Protein AF-A0A4Y2WHF4-F1 (afdb_monomer_lite)

InterPro domains:
  IPR036397 Ribonuclease H superfamily [G3DSA:3.30.420.10] (19-85)

pLDDT: mean 72.4, std 21.3, range [31.64, 95.75]

Foldseek 3Di:
DPDDDDDDDPDDPPVPDLCQLVPPPLNPVVVVCVVCPPDDDPDPVRVVVVSVVVVVPDDPCSVVVSVVCVVVSVVVCVVVVSDYD

Secondary structure (DSSP, 8-state):
-PPPPP------------GGGGS-TT-HHHHHHHHHTT---SSHHHHHHHHHHHHHHS-HHHHHHHHHHHHHHHHHHHHTTT---

Sequence (85 aa):
MWPRRPSSSLKNFDGRSCNILLSAPISPHITLKKYLKGQRFICDKEMQYTVENWIRQQPRSFYTKDIDAIPTLWDQCINFNGDYL

Organism: Araneus ventricosus (NCBI:txid182803)

Radius of gyration: 17.77 Å; chains: 1; bounding box: 43×36×38 Å

Structure (mmCIF, N/CA/C/O backbone):
data_AF-A0A4Y2WHF4-F1
#
_entry.id   AF-A0A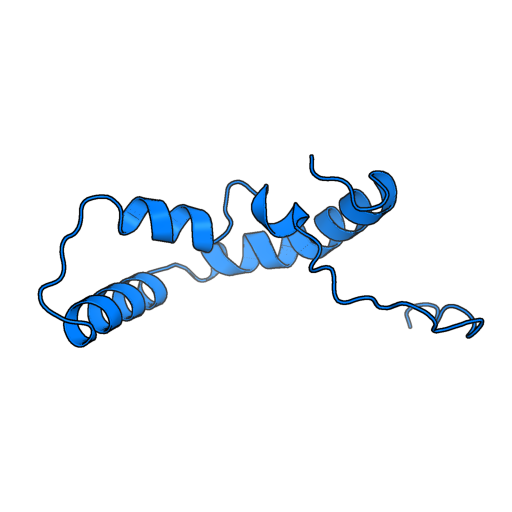4Y2WHF4-F1
#
loop_
_atom_site.group_PDB
_atom_site.id
_atom_site.type_symbol
_atom_site.label_atom_id
_atom_site.label_alt_id
_atom_site.label_comp_id
_atom_site.label_asym_id
_atom_site.label_entity_id
_atom_site.label_seq_id
_atom_site.pdbx_PDB_ins_code
_atom_site.Cartn_x
_atom_site.Cartn_y
_atom_site.Cartn_z
_atom_site.occupancy
_atom_site.B_iso_or_equiv
_atom_site.auth_seq_id
_atom_site.auth_comp_id
_atom_site.auth_asym_id
_atom_site.auth_atom_id
_atom_site.pdbx_PDB_model_num
ATOM 1 N N . MET A 1 1 ? 16.980 -23.270 -17.437 1.00 32.38 1 MET A N 1
ATOM 2 C CA . MET A 1 1 ? 17.994 -23.606 -16.415 1.00 32.38 1 MET A CA 1
ATOM 3 C C . MET A 1 1 ? 18.911 -22.400 -16.285 1.00 32.38 1 MET A C 1
ATOM 5 O O . MET A 1 1 ? 19.661 -22.137 -17.212 1.00 32.38 1 MET A O 1
ATOM 9 N N . TRP A 1 2 ? 18.759 -21.590 -15.235 1.00 31.64 2 TRP A N 1
ATOM 10 C CA . TRP A 1 2 ? 19.620 -20.418 -15.024 1.00 31.64 2 TRP A CA 1
ATOM 11 C C . TRP A 1 2 ? 21.061 -20.887 -14.766 1.00 31.64 2 TRP A C 1
ATOM 13 O O . TRP A 1 2 ? 21.236 -21.871 -14.038 1.00 31.64 2 TRP A O 1
ATOM 23 N N . PRO A 1 3 ? 22.089 -20.253 -15.357 1.00 34.34 3 PRO A N 1
ATOM 24 C CA . PRO A 1 3 ? 23.462 -20.699 -15.182 1.00 34.34 3 PRO A CA 1
ATOM 25 C C . PRO A 1 3 ? 23.873 -20.473 -13.724 1.00 34.34 3 PRO A C 1
ATOM 27 O O . PRO A 1 3 ? 23.885 -19.346 -13.227 1.00 34.34 3 PRO A O 1
ATOM 30 N N . ARG A 1 4 ? 24.182 -21.562 -13.013 1.00 43.34 4 ARG A N 1
ATOM 31 C CA . ARG A 1 4 ? 24.757 -21.483 -11.667 1.00 43.34 4 ARG A CA 1
ATOM 32 C C . ARG A 1 4 ? 26.168 -20.914 -11.793 1.00 43.34 4 ARG A C 1
ATOM 34 O O . ARG A 1 4 ? 27.006 -21.499 -12.475 1.00 43.34 4 ARG A O 1
ATOM 41 N N . ARG A 1 5 ? 26.422 -19.779 -11.137 1.00 44.62 5 ARG A N 1
ATOM 42 C CA . ARG A 1 5 ? 27.770 -19.212 -10.993 1.00 44.62 5 ARG A CA 1
ATOM 43 C C . ARG A 1 5 ? 28.686 -20.217 -10.267 1.00 44.62 5 ARG A C 1
ATOM 45 O O . ARG A 1 5 ? 28.210 -20.870 -9.334 1.00 44.62 5 ARG A O 1
ATOM 52 N N . PRO A 1 6 ? 29.970 -20.352 -10.654 1.00 36.62 6 PRO A N 1
ATOM 53 C CA . PRO A 1 6 ? 30.895 -21.264 -9.994 1.00 36.62 6 PRO A CA 1
ATOM 54 C C . PRO A 1 6 ? 31.145 -20.839 -8.546 1.00 36.62 6 PRO A C 1
ATOM 56 O O . PRO A 1 6 ? 31.343 -19.663 -8.244 1.00 36.62 6 PRO A O 1
ATOM 59 N N . SER A 1 7 ? 31.132 -21.832 -7.663 1.00 44.91 7 SER A N 1
ATOM 60 C CA . SER A 1 7 ? 31.412 -21.718 -6.237 1.00 44.91 7 SER A CA 1
ATOM 61 C C . SER A 1 7 ? 32.884 -21.375 -6.001 1.00 44.91 7 SER A C 1
ATOM 63 O O . SER A 1 7 ? 33.716 -22.264 -5.843 1.00 44.91 7 SER A O 1
ATOM 65 N N . SER A 1 8 ? 33.209 -20.088 -5.926 1.00 38.12 8 SER A N 1
ATOM 66 C CA . SER A 1 8 ? 34.456 -19.626 -5.320 1.00 38.12 8 SER A CA 1
ATOM 67 C C . SER A 1 8 ? 34.151 -18.498 -4.341 1.00 38.12 8 SER A C 1
ATOM 69 O O . SER A 1 8 ? 33.855 -17.377 -4.739 1.00 38.12 8 SER A O 1
ATOM 71 N N . SER A 1 9 ? 34.252 -18.830 -3.052 1.00 34.50 9 SER A N 1
ATOM 72 C CA . SER A 1 9 ? 34.196 -17.915 -1.909 1.00 34.50 9 SER A CA 1
ATOM 73 C C . SER A 1 9 ? 32.817 -17.313 -1.596 1.00 34.50 9 SER A C 1
ATOM 75 O O . SER A 1 9 ? 32.556 -16.131 -1.794 1.00 34.50 9 SER A O 1
ATOM 77 N N . LEU A 1 10 ? 31.944 -18.127 -0.990 1.00 38.59 10 LEU A N 1
ATOM 78 C CA . LEU A 1 10 ? 30.936 -17.636 -0.043 1.00 38.59 10 LEU A CA 1
ATOM 79 C C . LEU A 1 10 ? 31.667 -17.100 1.197 1.00 38.59 10 LEU A C 1
ATOM 81 O O . LEU A 1 10 ? 31.779 -17.770 2.221 1.00 38.59 10 LEU A O 1
ATOM 85 N N . LYS A 1 11 ? 32.215 -15.896 1.090 1.00 39.81 11 LYS A N 1
ATOM 86 C CA . LYS A 1 11 ? 32.485 -15.058 2.250 1.00 39.81 11 LYS A CA 1
ATOM 87 C C . LYS A 1 11 ? 31.766 -13.751 1.975 1.00 39.81 11 LYS A C 1
ATOM 89 O O . LYS A 1 11 ? 32.045 -13.099 0.973 1.00 39.81 11 LYS A O 1
ATOM 94 N N . ASN A 1 12 ? 30.834 -13.437 2.870 1.00 33.94 12 ASN A N 1
ATOM 95 C CA . ASN A 1 12 ? 30.142 -12.159 2.986 1.00 33.94 12 ASN A CA 1
ATOM 96 C C . ASN A 1 12 ? 28.891 -12.028 2.102 1.00 33.94 12 ASN A C 1
ATOM 98 O O . ASN A 1 12 ? 28.739 -11.083 1.336 1.00 33.94 12 ASN A O 1
ATOM 102 N N . PHE A 1 13 ? 27.913 -12.921 2.307 1.00 39.59 13 PHE A N 1
ATOM 103 C CA . PHE A 1 13 ? 26.521 -12.452 2.326 1.00 39.59 13 PHE A CA 1
ATOM 104 C C . PHE A 1 13 ? 26.319 -11.749 3.677 1.00 39.59 13 PHE A C 1
ATOM 106 O O . PHE A 1 13 ? 25.634 -12.244 4.570 1.00 39.59 13 PHE A O 1
ATOM 113 N N . ASP A 1 14 ? 27.038 -10.641 3.874 1.00 42.31 14 ASP A N 1
ATOM 114 C CA . ASP A 1 14 ? 26.817 -9.771 5.017 1.00 42.31 14 ASP A CA 1
ATOM 115 C C . ASP A 1 14 ? 25.402 -9.252 4.826 1.00 42.31 14 ASP A C 1
ATOM 117 O O . ASP A 1 14 ? 25.121 -8.666 3.785 1.00 42.31 14 ASP A O 1
ATOM 121 N N . GLY A 1 15 ? 24.511 -9.526 5.777 1.00 43.34 15 GLY A N 1
ATOM 122 C CA . GLY A 1 15 ? 23.085 -9.188 5.763 1.00 43.34 15 GLY A CA 1
ATOM 123 C C . GLY A 1 15 ? 22.755 -7.691 5.681 1.00 43.34 15 GLY A C 1
ATOM 124 O O . GLY A 1 1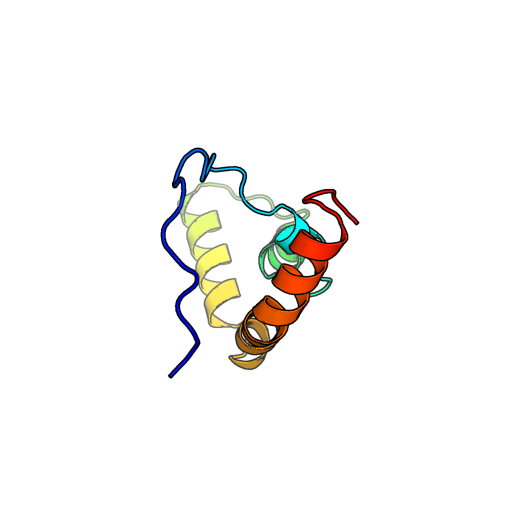5 ? 21.883 -7.208 6.398 1.00 43.34 15 GLY A O 1
ATOM 125 N N . ARG A 1 16 ? 23.416 -6.938 4.801 1.00 44.00 16 ARG A N 1
ATOM 126 C CA . ARG A 1 16 ? 23.003 -5.630 4.319 1.00 44.00 16 ARG A CA 1
ATOM 127 C C . ARG A 1 16 ? 21.856 -5.864 3.351 1.00 44.00 16 ARG A C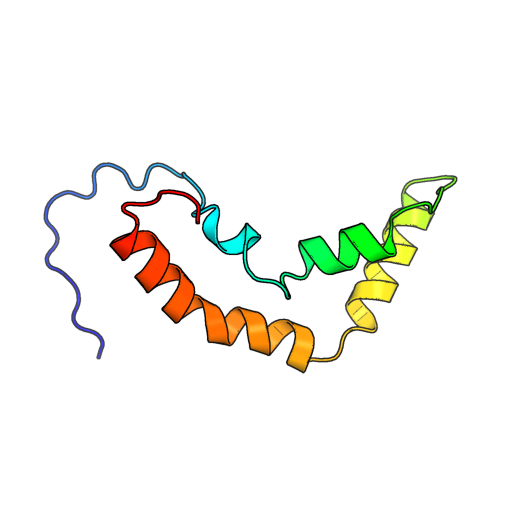 1
ATOM 129 O O . ARG A 1 16 ? 22.045 -6.080 2.160 1.00 44.00 16 ARG A O 1
ATOM 136 N N . SER A 1 17 ? 20.653 -5.864 3.908 1.00 46.91 17 SER A N 1
ATOM 137 C CA . SER A 1 17 ? 19.416 -5.629 3.167 1.00 46.91 17 SER A CA 1
ATOM 138 C C . SER A 1 17 ? 19.670 -4.581 2.060 1.00 46.91 17 SER A C 1
ATOM 140 O O . SER A 1 17 ? 20.074 -3.467 2.399 1.00 46.91 17 SER A O 1
ATOM 142 N N . CYS A 1 18 ? 19.518 -4.918 0.761 1.00 45.25 18 CYS A N 1
ATOM 143 C CA . CYS A 1 18 ? 19.615 -3.921 -0.329 1.00 45.25 18 CYS A CA 1
ATOM 144 C C . CYS A 1 18 ? 18.547 -2.849 -0.035 1.00 45.25 18 CYS A C 1
ATOM 146 O O . CYS A 1 18 ? 17.352 -3.065 -0.245 1.00 45.25 18 CYS A O 1
ATOM 148 N N . ASN A 1 19 ? 18.976 -1.681 0.452 1.00 50.00 19 ASN A N 1
ATOM 149 C CA . ASN A 1 19 ? 18.095 -0.557 0.798 1.00 50.00 19 ASN A CA 1
ATOM 150 C C . ASN A 1 19 ? 17.470 0.123 -0.438 1.00 50.00 19 ASN A C 1
ATOM 152 O O . ASN A 1 19 ? 16.642 1.017 -0.295 1.00 50.00 19 ASN A O 1
ATOM 156 N N . ILE A 1 20 ? 17.809 -0.328 -1.649 1.00 51.09 20 ILE A N 1
ATOM 157 C CA . ILE A 1 20 ? 17.236 0.142 -2.921 1.00 51.09 20 ILE A CA 1
ATOM 158 C C . ILE A 1 20 ? 15.750 -0.229 -3.052 1.00 51.09 20 ILE A C 1
ATOM 160 O O . ILE A 1 20 ? 14.998 0.450 -3.743 1.00 51.09 20 ILE A O 1
ATOM 164 N N . LEU A 1 21 ? 15.263 -1.221 -2.295 1.00 49.59 21 LEU A N 1
ATOM 165 C CA . LEU A 1 21 ? 13.823 -1.504 -2.194 1.00 49.59 21 LEU A CA 1
ATOM 166 C C . LEU A 1 21 ? 13.013 -0.336 -1.582 1.00 49.59 21 LEU A C 1
ATOM 168 O O . LEU A 1 21 ? 11.782 -0.336 -1.656 1.00 49.59 21 LEU A O 1
ATOM 172 N N . LEU A 1 22 ? 13.678 0.652 -0.965 1.00 48.47 22 LEU A N 1
ATOM 173 C CA . LEU A 1 22 ? 13.041 1.809 -0.334 1.00 48.47 22 LEU A CA 1
ATOM 174 C C . LEU A 1 22 ? 12.806 2.987 -1.297 1.00 48.47 22 LEU A C 1
ATOM 176 O O . LEU A 1 22 ? 12.006 3.858 -0.965 1.00 48.47 22 LEU A O 1
ATOM 180 N N . SER A 1 23 ? 13.463 3.033 -2.463 1.00 47.31 23 SER A N 1
ATOM 181 C CA . SER A 1 23 ? 13.332 4.145 -3.422 1.00 47.31 23 SER A CA 1
ATOM 182 C C . SER A 1 23 ? 12.244 3.920 -4.479 1.00 47.31 23 SER A C 1
ATOM 184 O O . SER A 1 23 ? 11.881 4.850 -5.201 1.00 47.31 23 SER A O 1
ATOM 186 N N . ALA A 1 24 ? 11.658 2.718 -4.551 1.00 52.00 24 ALA A N 1
ATOM 187 C CA . ALA A 1 24 ? 10.563 2.439 -5.471 1.00 52.00 24 ALA A CA 1
ATOM 188 C C . ALA A 1 24 ? 9.303 3.248 -5.074 1.00 52.00 24 ALA A C 1
ATOM 190 O O . ALA A 1 24 ? 8.783 3.067 -3.967 1.00 52.00 24 ALA A O 1
ATOM 191 N N . PRO A 1 25 ? 8.754 4.104 -5.963 1.00 49.84 25 PRO A N 1
ATOM 192 C CA . PRO A 1 25 ? 7.652 5.027 -5.654 1.00 49.84 25 PRO A CA 1
ATOM 193 C C . PRO A 1 25 ? 6.312 4.353 -5.296 1.00 49.84 25 PRO A C 1
ATOM 195 O O . PRO A 1 25 ? 5.331 5.050 -5.037 1.00 49.84 25 PRO A O 1
ATOM 198 N N . ILE A 1 26 ? 6.256 3.017 -5.279 1.00 53.78 26 ILE A N 1
ATOM 199 C CA . ILE A 1 26 ? 5.047 2.209 -5.055 1.00 53.78 26 ILE A CA 1
ATOM 200 C C . ILE A 1 26 ? 5.229 1.212 -3.903 1.00 53.78 26 ILE A C 1
ATOM 202 O O . ILE A 1 26 ? 4.268 0.560 -3.518 1.00 53.78 26 ILE A O 1
ATOM 206 N N . SER A 1 27 ? 6.394 1.213 -3.241 1.00 65.38 27 SER A N 1
ATOM 207 C CA . SER A 1 27 ? 6.663 0.330 -2.106 1.00 65.38 27 SER A CA 1
ATOM 208 C C . SER A 1 27 ? 5.516 0.380 -1.075 1.00 65.38 27 SER A C 1
ATOM 210 O O . SER A 1 27 ? 5.179 1.478 -0.595 1.00 65.38 27 SER A O 1
ATOM 212 N N . PRO A 1 28 ? 4.925 -0.769 -0.672 1.00 66.69 28 PRO A N 1
ATOM 213 C CA . PRO A 1 28 ? 3.755 -0.821 0.209 1.00 66.69 28 PRO A CA 1
ATOM 214 C C . PRO A 1 28 ? 3.969 -0.062 1.515 1.00 66.69 28 PRO A C 1
ATOM 216 O O . PRO A 1 28 ? 3.050 0.522 2.083 1.00 66.69 28 PRO A O 1
ATOM 219 N N . HIS A 1 29 ? 5.223 -0.026 1.955 1.00 67.25 29 HIS A N 1
ATOM 220 C CA . HIS A 1 29 ? 5.682 0.658 3.146 1.00 67.25 29 HIS A CA 1
ATOM 221 C C . HIS A 1 29 ? 5.537 2.190 3.069 1.00 67.25 29 HIS A C 1
ATOM 223 O O . HIS A 1 29 ? 5.116 2.810 4.046 1.00 67.25 29 HIS A O 1
ATOM 229 N N . ILE A 1 30 ? 5.834 2.818 1.925 1.00 75.50 30 ILE A N 1
ATOM 230 C CA . ILE A 1 30 ? 5.679 4.275 1.747 1.00 75.50 30 ILE A CA 1
ATOM 231 C C . ILE A 1 30 ? 4.194 4.639 1.729 1.00 75.50 30 ILE A C 1
ATOM 233 O O . ILE A 1 30 ? 3.775 5.611 2.363 1.00 75.50 30 ILE A O 1
ATOM 237 N N . THR A 1 31 ? 3.393 3.846 1.022 1.00 84.81 31 THR A N 1
ATOM 238 C CA . THR A 1 31 ? 1.955 4.078 0.873 1.00 84.81 31 THR A CA 1
ATOM 239 C C . THR A 1 31 ? 1.222 3.883 2.201 1.00 84.81 31 THR A C 1
ATOM 241 O O . THR A 1 31 ? 0.425 4.739 2.586 1.00 84.81 31 THR A O 1
ATOM 244 N N . LEU A 1 32 ? 1.564 2.842 2.967 1.00 89.00 32 LEU A N 1
ATOM 245 C CA . LEU A 1 32 ? 1.018 2.615 4.305 1.00 89.00 32 LEU A CA 1
ATOM 246 C C . LEU A 1 32 ? 1.414 3.735 5.276 1.00 89.00 32 LEU A C 1
ATOM 248 O O . LEU A 1 32 ? 0.566 4.256 5.995 1.00 89.00 32 LEU A O 1
ATOM 252 N N . LYS A 1 33 ? 2.682 4.171 5.272 1.00 87.06 33 LYS A N 1
ATOM 253 C CA . LYS A 1 33 ? 3.124 5.301 6.106 1.00 87.06 33 LYS A CA 1
ATOM 254 C C . LYS A 1 33 ? 2.353 6.584 5.808 1.00 87.06 33 LYS A C 1
ATOM 256 O O . LYS A 1 33 ? 2.013 7.310 6.737 1.00 87.06 33 LYS A O 1
ATOM 261 N N . LYS A 1 34 ? 2.065 6.866 4.532 1.00 88.50 34 LYS A N 1
ATOM 262 C CA . LYS A 1 34 ? 1.217 8.002 4.136 1.00 88.50 34 LYS A CA 1
ATOM 263 C C . LYS A 1 34 ? -0.214 7.837 4.644 1.00 88.50 34 LYS A C 1
ATOM 265 O O . LYS A 1 34 ? -0.761 8.799 5.164 1.00 88.50 34 LYS A O 1
ATOM 270 N N . TYR A 1 35 ? -0.783 6.639 4.530 1.00 90.12 35 TYR A N 1
ATOM 271 C CA . TYR A 1 35 ? -2.131 6.338 5.016 1.00 90.12 35 TYR A CA 1
ATOM 272 C C . TYR A 1 35 ? -2.265 6.524 6.535 1.00 90.12 35 TYR A C 1
ATOM 274 O O . TYR A 1 35 ? -3.224 7.132 7.002 1.00 90.12 35 TYR A O 1
ATOM 282 N N . LEU A 1 36 ? -1.279 6.058 7.304 1.00 91.69 36 LEU A N 1
ATOM 283 C CA . LEU A 1 36 ? -1.272 6.158 8.767 1.00 91.69 36 LEU A CA 1
ATOM 284 C C . LEU A 1 36 ? -0.910 7.559 9.281 1.00 91.69 36 LEU A C 1
ATOM 286 O O . LEU A 1 36 ? -1.071 7.849 10.467 1.00 91.69 36 LEU A O 1
ATOM 290 N N . LYS A 1 37 ? -0.397 8.443 8.419 1.00 92.06 37 LYS A N 1
ATOM 291 C CA . LYS A 1 37 ? 0.069 9.767 8.827 1.00 92.06 37 LYS A CA 1
ATOM 292 C C . LYS A 1 37 ? -1.087 10.587 9.405 1.00 92.06 37 LYS A C 1
ATOM 294 O O . LYS A 1 37 ? -2.072 10.852 8.728 1.00 92.06 37 LYS A O 1
ATOM 299 N N . GLY A 1 38 ? -0.922 11.044 10.645 1.00 90.50 38 GLY A N 1
ATOM 300 C CA . GLY A 1 38 ? -1.902 11.890 11.332 1.00 90.50 38 GLY A CA 1
ATOM 301 C C . GLY A 1 38 ? -3.027 11.126 12.032 1.00 90.50 38 GLY A C 1
ATOM 302 O O . GLY A 1 38 ? -3.805 11.751 12.750 1.00 90.50 38 GLY A O 1
ATOM 303 N N . GLN A 1 39 ? -3.089 9.800 11.892 1.00 93.69 39 GLN A N 1
ATOM 304 C CA . GLN A 1 39 ? -4.000 8.976 12.681 1.00 93.69 39 GLN A CA 1
ATOM 305 C C . GLN A 1 39 ? -3.446 8.800 14.099 1.00 93.69 39 GLN A C 1
ATOM 307 O O . GLN A 1 39 ? -2.238 8.648 14.299 1.00 93.69 39 GLN A O 1
ATOM 312 N N . ARG A 1 40 ? -4.333 8.841 15.095 1.00 93.88 40 ARG A N 1
ATOM 313 C CA . ARG A 1 40 ? -4.015 8.521 16.489 1.00 93.88 40 ARG A CA 1
ATOM 314 C C . ARG A 1 40 ? -4.830 7.304 16.879 1.00 93.88 40 ARG A C 1
ATOM 316 O O . ARG A 1 40 ? -6.035 7.299 16.665 1.00 93.88 40 ARG A O 1
ATOM 323 N N . PHE A 1 41 ? -4.162 6.320 17.459 1.00 93.75 41 PHE A N 1
ATOM 324 C CA . PHE A 1 41 ? -4.782 5.095 17.942 1.00 93.75 41 PHE A CA 1
ATOM 325 C C . PHE A 1 41 ? -4.785 5.113 19.465 1.00 93.75 41 PHE A C 1
ATOM 327 O O . PHE A 1 41 ? -3.830 5.580 20.088 1.00 93.75 41 PHE A O 1
ATOM 334 N N . ILE A 1 42 ? -5.863 4.617 20.056 1.00 93.88 42 ILE A N 1
ATOM 335 C CA . ILE A 1 42 ? -6.046 4.536 21.506 1.00 93.88 42 ILE A CA 1
ATOM 336 C C . ILE A 1 42 ? -5.309 3.306 22.056 1.00 93.88 42 ILE A C 1
ATOM 338 O O . ILE A 1 42 ? -4.876 3.303 23.206 1.00 93.88 42 ILE A O 1
ATOM 342 N N . CYS A 1 43 ? -5.142 2.262 21.236 1.00 95.00 43 CYS A N 1
ATOM 343 C CA . CYS A 1 43 ? -4.426 1.043 21.603 1.00 95.00 43 CYS A CA 1
ATOM 344 C C . CYS A 1 43 ? -3.886 0.278 20.385 1.00 95.00 43 CYS A C 1
ATOM 346 O O . CYS A 1 43 ? -4.339 0.465 19.252 1.00 95.00 43 CYS A O 1
ATOM 348 N N . ASP A 1 44 ? -2.978 -0.664 20.640 1.00 94.44 44 ASP A N 1
ATOM 349 C CA . ASP A 1 44 ? -2.345 -1.484 19.600 1.00 94.44 44 ASP A CA 1
ATOM 350 C C . ASP A 1 44 ? -3.349 -2.336 18.815 1.00 94.44 44 ASP A C 1
ATOM 352 O O . ASP A 1 44 ? -3.185 -2.540 17.615 1.00 94.44 44 ASP A O 1
ATOM 356 N N . LYS A 1 45 ? -4.431 -2.795 19.458 1.00 95.56 45 LYS A N 1
ATOM 357 C CA . LYS A 1 45 ? -5.474 -3.587 18.785 1.00 95.56 45 LYS A CA 1
ATOM 358 C C . LYS A 1 45 ? -6.183 -2.778 17.693 1.00 95.56 45 LYS A C 1
ATOM 360 O O . LYS A 1 45 ? -6.483 -3.313 16.629 1.00 95.56 45 LYS A O 1
ATOM 365 N N . GLU A 1 46 ? -6.436 -1.496 17.944 1.00 94.12 46 GLU A N 1
ATOM 366 C CA . GLU A 1 46 ? -7.051 -0.587 16.973 1.00 94.12 46 GLU A CA 1
ATOM 367 C C . GLU A 1 46 ? -6.104 -0.303 15.800 1.00 94.12 46 GLU A C 1
ATOM 369 O O . GLU A 1 46 ? -6.515 -0.348 14.636 1.00 94.12 46 GLU A O 1
ATOM 374 N N . MET A 1 47 ? -4.821 -0.081 16.101 1.00 93.62 47 MET A N 1
ATOM 375 C CA . MET A 1 47 ? -3.782 0.076 15.085 1.00 93.62 47 MET A CA 1
ATOM 376 C C . MET A 1 47 ? -3.684 -1.180 14.210 1.00 93.62 47 MET A C 1
ATOM 378 O O . MET A 1 47 ? -3.722 -1.078 12.983 1.00 93.62 47 MET A O 1
ATOM 382 N N . GLN A 1 48 ? -3.607 -2.364 14.823 1.00 95.00 48 GLN A N 1
ATOM 383 C CA . GLN A 1 48 ? -3.508 -3.636 14.113 1.00 95.00 48 GLN A CA 1
ATOM 384 C C . GLN A 1 48 ? -4.713 -3.852 13.195 1.00 95.00 48 GLN A C 1
ATOM 386 O O . GLN A 1 48 ? -4.538 -4.123 12.010 1.00 95.00 48 GLN A O 1
ATOM 391 N N . TYR A 1 49 ? -5.928 -3.654 13.711 1.00 95.75 49 TYR A N 1
ATOM 392 C CA . TYR A 1 49 ? -7.154 -3.771 12.923 1.00 95.75 49 TYR A CA 1
ATOM 393 C C . TYR A 1 49 ? -7.163 -2.818 11.718 1.00 95.75 49 TYR A C 1
ATOM 395 O O . TYR A 1 49 ? -7.523 -3.206 10.606 1.00 95.75 49 TYR A O 1
ATOM 403 N N . THR A 1 50 ? -6.717 -1.577 11.916 1.00 94.19 50 THR A N 1
ATOM 404 C CA . THR A 1 50 ? -6.643 -0.565 10.854 1.00 94.19 50 THR A CA 1
ATOM 405 C C . THR A 1 50 ? -5.645 -0.958 9.765 1.00 94.19 50 THR A C 1
ATOM 407 O O . THR A 1 50 ? -5.961 -0.889 8.575 1.00 94.19 50 THR A O 1
ATOM 410 N N . VAL A 1 51 ? -4.453 -1.419 10.154 1.00 92.94 51 VAL A N 1
ATOM 411 C CA . VAL A 1 51 ? -3.413 -1.860 9.214 1.00 92.94 51 VAL A CA 1
ATOM 412 C C . VAL A 1 51 ? -3.848 -3.113 8.454 1.00 92.94 51 VAL A C 1
ATOM 414 O O . VAL A 1 51 ? -3.707 -3.163 7.232 1.00 92.94 51 VAL A O 1
ATOM 417 N N . GLU A 1 52 ? -4.414 -4.107 9.140 1.00 95.31 52 GLU A N 1
ATOM 418 C CA . GLU A 1 52 ? -4.899 -5.338 8.508 1.00 95.31 52 GLU A CA 1
ATOM 419 C C . GLU A 1 52 ? -5.990 -5.054 7.475 1.00 95.31 52 GLU A C 1
ATOM 421 O O . GLU A 1 52 ? -5.950 -5.588 6.363 1.00 95.31 52 GLU A O 1
ATOM 426 N N . ASN A 1 53 ? -6.939 -4.180 7.807 1.00 95.44 53 ASN A N 1
ATOM 427 C CA . ASN A 1 53 ? -7.981 -3.778 6.871 1.00 95.44 53 ASN A CA 1
ATOM 428 C C . ASN A 1 53 ? -7.415 -3.037 5.665 1.00 95.44 53 ASN A C 1
ATOM 430 O O . ASN A 1 53 ? -7.813 -3.322 4.536 1.00 95.44 53 ASN A O 1
ATOM 434 N N . TRP A 1 54 ? -6.463 -2.130 5.882 1.00 94.25 54 TRP A N 1
ATOM 435 C CA . TRP A 1 54 ? -5.823 -1.410 4.789 1.00 94.25 54 TRP A CA 1
ATOM 436 C C . TRP A 1 54 ? -5.116 -2.360 3.817 1.00 94.25 54 TRP A C 1
ATOM 438 O O . TRP A 1 54 ? -5.290 -2.225 2.608 1.00 94.25 54 TRP A O 1
ATOM 448 N N . ILE A 1 55 ? -4.379 -3.354 4.330 1.00 91.38 55 ILE A N 1
ATOM 449 C CA . ILE A 1 55 ? -3.702 -4.378 3.517 1.00 91.38 55 ILE A CA 1
ATOM 450 C C . ILE A 1 55 ? -4.725 -5.166 2.690 1.00 91.38 55 ILE A C 1
ATOM 452 O O . ILE A 1 55 ? -4.554 -5.325 1.485 1.00 91.38 55 ILE A O 1
ATOM 456 N N . ARG A 1 56 ? -5.821 -5.622 3.310 1.00 93.31 56 ARG A N 1
ATOM 457 C CA . ARG A 1 56 ? -6.866 -6.414 2.634 1.00 93.3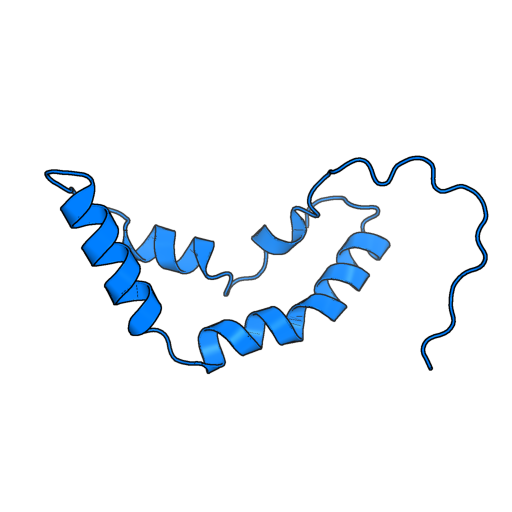1 56 ARG A CA 1
ATOM 458 C C . ARG A 1 56 ? -7.595 -5.650 1.527 1.00 93.31 56 ARG A C 1
ATOM 460 O O . ARG A 1 56 ? -8.116 -6.277 0.611 1.00 93.31 56 ARG A O 1
ATOM 467 N N . GLN A 1 57 ? -7.650 -4.324 1.617 1.00 93.56 57 GLN A N 1
ATOM 468 C CA . GLN A 1 57 ? -8.282 -3.466 0.613 1.00 93.56 57 GLN A CA 1
ATOM 469 C C . GLN A 1 57 ? -7.385 -3.200 -0.602 1.00 93.56 57 GLN A C 1
ATOM 471 O O . GLN A 1 57 ? -7.882 -2.715 -1.620 1.00 93.56 57 GLN A O 1
ATOM 476 N N . GLN A 1 58 ? -6.083 -3.497 -0.526 1.00 90.56 58 GLN A N 1
ATOM 477 C CA . GLN A 1 58 ? -5.193 -3.247 -1.653 1.00 90.56 58 GLN A CA 1
ATOM 478 C C . GLN A 1 58 ? -5.465 -4.232 -2.799 1.00 90.56 58 GLN A C 1
ATOM 480 O O . GLN A 1 58 ? -5.611 -5.438 -2.573 1.00 90.56 58 GLN A O 1
ATOM 485 N N . PRO A 1 59 ? -5.504 -3.756 -4.055 1.00 90.88 59 PRO A N 1
ATOM 486 C CA . PRO A 1 59 ? -5.689 -4.631 -5.201 1.00 90.88 59 PRO A CA 1
ATOM 487 C C . PRO A 1 59 ? -4.461 -5.526 -5.396 1.00 90.88 59 PRO A C 1
ATOM 489 O O . PRO A 1 59 ? -3.339 -5.138 -5.093 1.00 90.88 59 PRO A O 1
ATOM 492 N N . ARG A 1 60 ? -4.631 -6.709 -5.997 1.00 89.06 60 A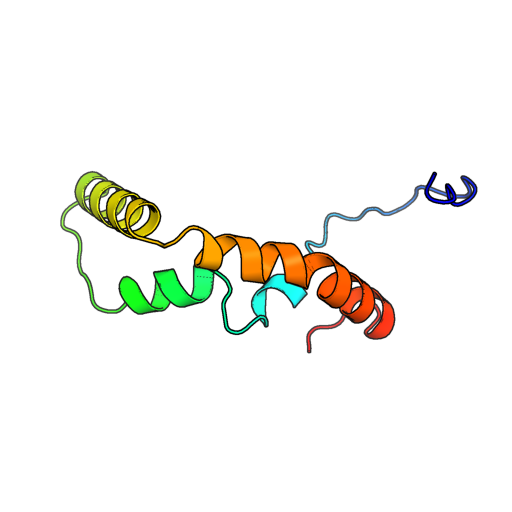RG A N 1
ATOM 493 C CA . ARG A 1 60 ? -3.504 -7.617 -6.291 1.00 89.06 60 ARG A CA 1
ATOM 494 C C . ARG A 1 60 ? -2.381 -6.928 -7.082 1.00 89.06 60 ARG A C 1
ATOM 496 O O . ARG A 1 60 ? -1.209 -7.179 -6.816 1.00 89.06 60 ARG A O 1
ATOM 503 N N . SER A 1 61 ? -2.748 -6.040 -8.008 1.00 85.62 61 SER A N 1
ATOM 504 C CA . SER A 1 61 ? -1.814 -5.262 -8.832 1.00 85.62 61 SER A CA 1
ATOM 505 C C . SER A 1 61 ? -0.885 -4.355 -8.025 1.00 85.62 61 SER A C 1
ATOM 507 O O . SER A 1 61 ? 0.218 -4.057 -8.480 1.00 85.62 61 SER A O 1
ATOM 509 N N . PHE A 1 62 ? -1.308 -3.944 -6.827 1.00 83.75 62 PHE A N 1
ATOM 510 C CA . PHE A 1 62 ? -0.492 -3.172 -5.897 1.00 83.75 62 PHE A CA 1
ATOM 511 C C . PHE A 1 62 ? 0.775 -3.937 -5.507 1.00 83.75 62 PHE A C 1
ATOM 513 O O . PHE A 1 62 ? 1.858 -3.370 -5.501 1.00 83.75 62 PHE A O 1
ATOM 520 N N . TYR A 1 63 ? 0.649 -5.242 -5.260 1.00 83.31 63 TYR A N 1
ATOM 521 C CA . TYR A 1 63 ? 1.774 -6.092 -4.875 1.00 83.31 63 TYR A CA 1
ATOM 522 C C . TYR A 1 63 ? 2.559 -6.609 -6.078 1.00 83.31 63 TYR A C 1
ATOM 524 O O . TYR A 1 63 ? 3.782 -6.690 -6.019 1.00 83.31 63 TYR A O 1
ATOM 532 N N . THR A 1 64 ? 1.880 -6.961 -7.176 1.00 86.12 64 THR A N 1
ATOM 533 C CA . THR A 1 64 ? 2.574 -7.529 -8.343 1.00 86.12 64 THR A CA 1
ATOM 534 C C . THR A 1 64 ? 3.506 -6.518 -8.985 1.00 86.12 64 THR A C 1
ATOM 536 O O . THR A 1 64 ? 4.600 -6.892 -9.370 1.00 86.12 64 THR A O 1
ATOM 539 N N . LYS A 1 65 ? 3.132 -5.233 -9.027 1.00 80.88 65 LYS A N 1
ATOM 540 C CA . LYS A 1 65 ? 3.961 -4.198 -9.650 1.00 80.88 65 LYS A CA 1
ATOM 541 C C . LYS A 1 65 ? 5.355 -4.096 -9.030 1.00 80.88 65 LYS A C 1
ATOM 543 O O . LYS A 1 65 ? 6.333 -3.962 -9.758 1.00 80.88 65 LYS A O 1
ATOM 548 N N . ASP A 1 66 ? 5.441 -4.178 -7.707 1.00 76.38 66 ASP A N 1
ATOM 549 C CA . ASP A 1 66 ? 6.726 -4.119 -7.015 1.00 76.38 66 ASP A CA 1
ATOM 550 C C . ASP A 1 66 ? 7.485 -5.439 -7.120 1.00 76.38 66 ASP A C 1
ATOM 552 O O . ASP A 1 66 ? 8.699 -5.421 -7.299 1.00 76.38 66 ASP A O 1
ATOM 556 N N . ILE A 1 67 ? 6.783 -6.578 -7.073 1.00 84.69 67 ILE A N 1
ATOM 557 C CA . ILE A 1 67 ? 7.388 -7.903 -7.278 1.00 84.69 67 ILE A CA 1
ATOM 558 C C . ILE A 1 67 ? 8.012 -7.999 -8.676 1.00 84.69 67 ILE A C 1
ATOM 560 O O . ILE A 1 67 ? 9.148 -8.447 -8.814 1.00 84.69 67 ILE A O 1
ATOM 564 N N . ASP A 1 68 ? 7.305 -7.526 -9.697 1.00 85.25 68 ASP A N 1
ATOM 565 C CA . ASP A 1 68 ? 7.764 -7.522 -11.086 1.00 85.25 68 ASP A CA 1
ATOM 566 C C . ASP A 1 68 ? 8.939 -6.550 -11.293 1.00 85.25 68 ASP A C 1
ATOM 568 O O . ASP A 1 68 ? 9.755 -6.746 -12.192 1.00 85.25 68 ASP A O 1
ATOM 572 N N . ALA A 1 69 ? 9.064 -5.525 -10.442 1.00 80.56 69 ALA A N 1
ATOM 573 C CA . ALA A 1 69 ? 10.180 -4.583 -10.454 1.00 80.56 69 ALA A CA 1
ATOM 574 C C . ALA A 1 69 ? 11.435 -5.108 -9.733 1.00 80.56 69 ALA A C 1
ATOM 576 O O . ALA A 1 69 ? 12.512 -4.541 -9.925 1.00 80.56 69 ALA A O 1
ATOM 577 N N . ILE A 1 70 ? 11.332 -6.187 -8.941 1.00 82.94 70 ILE A N 1
ATOM 578 C CA . ILE A 1 70 ? 12.457 -6.751 -8.180 1.00 82.94 70 ILE A CA 1
ATOM 579 C C . ILE A 1 70 ? 13.684 -6.989 -9.076 1.00 82.94 70 ILE A C 1
ATOM 581 O O . ILE A 1 70 ? 14.737 -6.462 -8.724 1.00 82.94 70 ILE A O 1
ATOM 585 N N . PRO A 1 71 ? 13.609 -7.700 -10.222 1.00 86.00 71 PRO A N 1
ATOM 586 C CA . PRO A 1 71 ? 14.784 -7.964 -11.060 1.00 86.00 71 PRO A CA 1
ATOM 587 C C . PRO A 1 71 ? 15.539 -6.691 -11.467 1.00 86.00 71 PRO A C 1
ATOM 589 O O . PRO A 1 71 ? 16.755 -6.621 -11.314 1.00 86.00 71 PRO A O 1
ATOM 592 N N . THR A 1 72 ? 14.812 -5.649 -11.871 1.00 82.62 72 THR A N 1
ATOM 593 C CA . THR A 1 72 ? 15.388 -4.347 -12.230 1.00 82.62 72 THR A CA 1
ATOM 594 C C . THR A 1 72 ? 16.084 -3.677 -11.041 1.00 82.62 72 THR A C 1
ATOM 596 O O . THR A 1 72 ? 17.137 -3.064 -11.207 1.00 82.62 72 THR A O 1
ATOM 599 N N . LEU A 1 73 ? 15.536 -3.810 -9.827 1.00 79.56 73 LEU A N 1
ATOM 600 C CA . LEU A 1 73 ? 16.148 -3.279 -8.602 1.00 79.56 73 LEU A CA 1
ATOM 601 C C . LEU A 1 73 ? 17.434 -4.031 -8.228 1.00 79.56 73 LEU A C 1
ATOM 603 O O . LEU A 1 73 ? 18.367 -3.420 -7.709 1.00 79.56 73 LEU A O 1
ATOM 607 N N . TRP A 1 74 ? 17.517 -5.335 -8.509 1.00 83.50 74 TRP A N 1
ATOM 608 C CA . TRP A 1 74 ? 18.759 -6.097 -8.329 1.00 83.50 74 TRP A CA 1
ATOM 609 C C . TRP A 1 74 ? 19.845 -5.635 -9.298 1.00 83.50 74 TRP A C 1
ATOM 611 O O . TRP A 1 74 ? 20.976 -5.416 -8.865 1.00 83.50 74 TRP A O 1
ATOM 621 N N . ASP A 1 75 ? 19.501 -5.428 -10.570 1.00 83.38 75 ASP A N 1
ATOM 622 C CA . ASP A 1 75 ? 20.441 -4.904 -11.565 1.00 83.38 75 ASP A CA 1
ATOM 623 C C . ASP A 1 75 ? 20.949 -3.513 -11.165 1.00 83.38 75 ASP A C 1
ATOM 625 O O . ASP A 1 75 ? 22.145 -3.235 -11.246 1.00 83.38 75 ASP A O 1
ATOM 629 N N . GLN A 1 76 ? 20.070 -2.654 -10.641 1.00 78.81 76 GLN A N 1
ATOM 630 C CA . GLN A 1 76 ? 20.466 -1.369 -10.063 1.00 78.81 76 GLN A CA 1
ATOM 631 C C . GLN A 1 76 ? 21.377 -1.545 -8.837 1.00 78.81 76 GLN A C 1
ATOM 633 O O . GLN A 1 76 ? 22.427 -0.914 -8.793 1.00 78.81 76 GLN A O 1
ATOM 638 N N . CYS A 1 7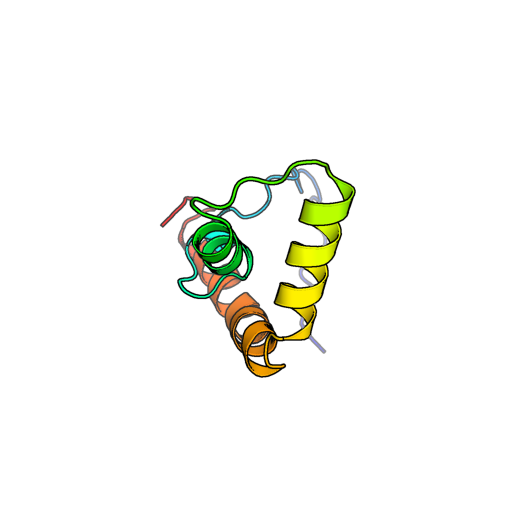7 ? 21.058 -2.437 -7.888 1.00 80.88 77 CYS A N 1
ATOM 639 C CA . CYS A 1 77 ? 21.916 -2.702 -6.715 1.00 80.88 77 CYS A CA 1
ATOM 640 C C . CYS A 1 77 ? 23.331 -3.117 -7.134 1.00 80.88 77 CYS A C 1
ATOM 642 O O . CYS A 1 77 ? 24.310 -2.654 -6.553 1.00 80.88 77 CYS A O 1
ATOM 644 N N . ILE A 1 78 ? 23.452 -3.925 -8.187 1.00 83.06 78 ILE A N 1
ATOM 645 C CA . ILE A 1 78 ? 24.746 -4.343 -8.732 1.00 83.06 78 ILE A CA 1
ATOM 646 C C . ILE A 1 78 ? 25.468 -3.167 -9.403 1.00 83.06 78 ILE A C 1
ATOM 648 O O . ILE A 1 78 ? 26.644 -2.942 -9.128 1.00 83.06 78 ILE A O 1
ATOM 652 N N . ASN A 1 79 ? 24.773 -2.399 -10.246 1.00 82.69 79 ASN A N 1
ATOM 653 C CA . ASN A 1 79 ? 25.367 -1.291 -11.001 1.00 82.69 79 ASN A CA 1
ATOM 654 C C . ASN A 1 79 ? 25.797 -0.114 -10.112 1.00 82.69 79 ASN A C 1
ATOM 656 O O . ASN A 1 79 ? 26.763 0.570 -10.437 1.00 82.69 79 ASN A O 1
ATOM 660 N N . PHE A 1 80 ? 25.113 0.101 -8.987 1.00 78.38 80 PHE A N 1
ATOM 661 C CA . PHE A 1 80 ? 25.462 1.114 -7.988 1.00 78.38 80 PHE A CA 1
ATOM 662 C C . PHE A 1 80 ? 26.380 0.578 -6.890 1.00 78.38 80 PHE A C 1
ATOM 664 O O . PHE A 1 80 ? 26.584 1.247 -5.886 1.00 78.38 80 PHE A O 1
ATOM 671 N N . ASN A 1 81 ? 26.951 -0.621 -7.052 1.00 80.38 81 ASN A N 1
ATOM 672 C CA . ASN A 1 81 ? 27.867 -1.206 -6.071 1.00 80.38 81 ASN A CA 1
ATOM 673 C C . ASN A 1 81 ? 27.258 -1.332 -4.653 1.00 80.38 81 ASN A C 1
ATOM 675 O O . ASN A 1 81 ? 27.976 -1.379 -3.655 1.00 80.38 81 ASN A O 1
ATOM 679 N N . GLY A 1 82 ? 25.927 -1.409 -4.572 1.00 70.00 82 GLY A N 1
ATOM 680 C CA . GLY A 1 82 ? 25.154 -1.423 -3.333 1.00 70.00 82 GLY A CA 1
ATOM 681 C C . GLY A 1 82 ? 24.829 -0.049 -2.735 1.00 70.00 82 GLY A C 1
ATOM 682 O O . GLY A 1 82 ? 24.195 -0.016 -1.677 1.00 70.00 82 GLY A O 1
ATOM 683 N N . ASP A 1 83 ? 25.220 1.057 -3.374 1.00 71.19 83 ASP A N 1
ATOM 684 C CA . ASP A 1 83 ? 24.882 2.409 -2.921 1.00 71.19 83 ASP A CA 1
ATOM 685 C C . ASP A 1 83 ? 23.413 2.767 -3.192 1.00 71.19 83 ASP A C 1
ATOM 687 O O . ASP A 1 83 ? 22.742 2.211 -4.067 1.00 71.19 83 ASP A O 1
ATOM 691 N N . TYR A 1 84 ? 22.895 3.695 -2.384 1.00 61.03 84 TYR A N 1
ATOM 692 C CA . TYR A 1 84 ? 21.535 4.208 -2.515 1.00 61.03 84 TYR A CA 1
ATOM 693 C C . TYR A 1 84 ? 21.450 5.199 -3.682 1.00 61.03 84 TYR A C 1
ATOM 695 O O . TYR A 1 84 ? 22.317 6.060 -3.827 1.00 61.03 84 TYR A O 1
ATOM 703 N N . LEU A 1 85 ? 20.386 5.076 -4.477 1.00 58.34 85 LEU A N 1
ATOM 704 C CA . LEU A 1 85 ? 19.996 6.035 -5.512 1.00 58.34 85 LEU A CA 1
ATOM 705 C C . LEU A 1 85 ? 19.203 7.207 -4.932 1.00 58.34 85 LEU A C 1
ATOM 707 O O . LEU A 1 85 ? 18.154 6.931 -4.305 1.00 58.34 85 LEU A O 1
#